Protein AF-X1PW40-F1 (afdb_monomer)

Structure (mmCIF, N/CA/C/O backbone):
data_AF-X1PW40-F1
#
_entry.id   AF-X1PW40-F1
#
loop_
_atom_site.group_PDB
_atom_site.id
_atom_site.type_symbol
_atom_site.label_atom_id
_atom_site.label_alt_id
_atom_site.label_comp_id
_atom_site.label_asym_id
_atom_site.label_entity_id
_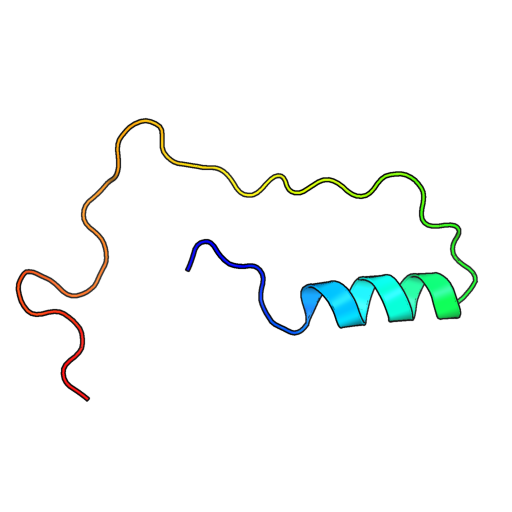atom_site.label_seq_id
_atom_site.pdbx_PDB_ins_code
_atom_site.Cartn_x
_at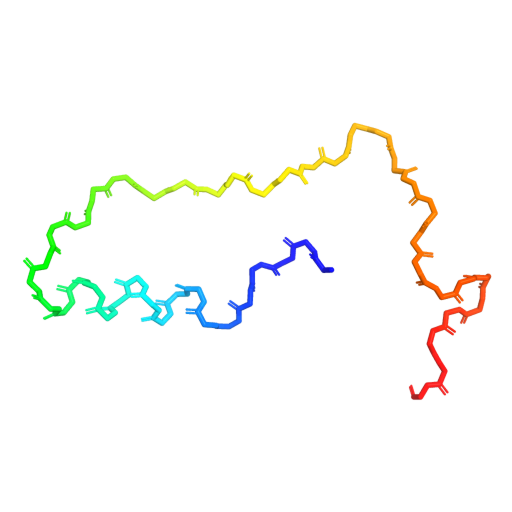om_site.Cartn_y
_atom_site.Cartn_z
_atom_site.occupancy
_atom_site.B_iso_or_equiv
_atom_site.auth_seq_id
_atom_site.auth_comp_id
_atom_site.auth_asym_id
_atom_site.auth_atom_id
_atom_site.pdbx_PDB_model_num
ATOM 1 N N . SER A 1 1 ? 3.160 -1.194 -12.143 1.00 75.00 1 SER A N 1
ATOM 2 C CA . SER A 1 1 ? 1.819 -0.585 -12.137 1.00 75.00 1 SER A CA 1
ATOM 3 C C . SER A 1 1 ? 1.897 0.648 -11.265 1.00 75.00 1 SER A C 1
ATOM 5 O O . SER A 1 1 ? 2.551 0.558 -10.237 1.00 75.00 1 SER A O 1
ATOM 7 N N . GLN A 1 2 ? 1.328 1.775 -11.690 1.00 83.06 2 GLN A N 1
ATOM 8 C CA . GLN A 1 2 ? 1.214 2.978 -10.848 1.00 83.06 2 GLN A CA 1
ATOM 9 C C . GLN A 1 2 ? -0.109 3.005 -10.070 1.00 83.06 2 GLN A C 1
ATOM 11 O O . GLN A 1 2 ? -0.338 3.900 -9.271 1.00 83.06 2 GLN A O 1
ATOM 16 N N . THR A 1 3 ? -0.985 2.028 -10.304 1.00 89.50 3 THR A N 1
ATOM 17 C CA . THR A 1 3 ? -2.263 1.910 -9.611 1.00 89.50 3 THR A CA 1
ATOM 18 C C . THR A 1 3 ? -2.060 1.136 -8.310 1.00 89.50 3 THR A C 1
ATOM 20 O O . THR A 1 3 ? -1.483 0.039 -8.363 1.00 89.50 3 THR A O 1
ATOM 23 N N . PRO A 1 4 ? -2.541 1.653 -7.166 1.00 91.06 4 PRO A N 1
ATOM 24 C CA . PRO A 1 4 ? -2.596 0.894 -5.926 1.00 91.06 4 PRO A CA 1
ATOM 25 C C . PRO A 1 4 ? -3.302 -0.450 -6.130 1.00 91.06 4 PRO A C 1
ATOM 27 O O . PRO A 1 4 ? -4.269 -0.557 -6.887 1.00 91.06 4 PRO A O 1
ATOM 30 N N . GLY A 1 5 ? -2.807 -1.492 -5.464 1.00 94.44 5 GLY A N 1
ATOM 31 C CA . GLY A 1 5 ? -3.417 -2.818 -5.534 1.00 94.44 5 GLY A CA 1
ATOM 32 C C . GLY A 1 5 ? -4.819 -2.849 -4.906 1.00 94.44 5 GLY A C 1
ATOM 33 O O . GLY A 1 5 ? -5.138 -2.005 -4.065 1.00 94.44 5 GLY A O 1
ATOM 34 N N . PRO A 1 6 ? -5.647 -3.860 -5.233 1.00 94.62 6 PRO A N 1
ATOM 35 C CA . PRO A 1 6 ? -7.020 -3.968 -4.724 1.00 94.62 6 PRO A CA 1
ATOM 36 C C . PRO A 1 6 ? -7.101 -4.015 -3.186 1.00 94.62 6 PRO A C 1
ATOM 38 O O . PRO A 1 6 ? -8.097 -3.597 -2.599 1.00 94.62 6 PRO A O 1
ATOM 41 N N . GLY A 1 7 ? -6.033 -4.467 -2.517 1.00 95.19 7 GLY A N 1
ATOM 42 C CA . GLY A 1 7 ? -5.943 -4.522 -1.057 1.00 95.19 7 GLY A CA 1
ATOM 43 C C . GLY A 1 7 ? -5.781 -3.166 -0.360 1.00 95.19 7 GLY A C 1
ATOM 44 O O . GLY A 1 7 ? -6.046 -3.086 0.836 1.00 95.19 7 GLY A O 1
ATOM 45 N N . ALA A 1 8 ? -5.399 -2.097 -1.071 1.00 94.25 8 ALA A N 1
ATOM 46 C CA . ALA A 1 8 ? -5.134 -0.792 -0.457 1.00 94.25 8 ALA A CA 1
ATOM 47 C C . ALA A 1 8 ? -6.363 -0.263 0.300 1.00 94.25 8 ALA A C 1
ATOM 49 O O . ALA A 1 8 ? -6.305 0.031 1.494 1.00 94.25 8 ALA A O 1
ATOM 50 N N . GLN A 1 9 ? -7.515 -0.254 -0.370 1.00 93.69 9 GLN A N 1
ATOM 51 C CA . GLN A 1 9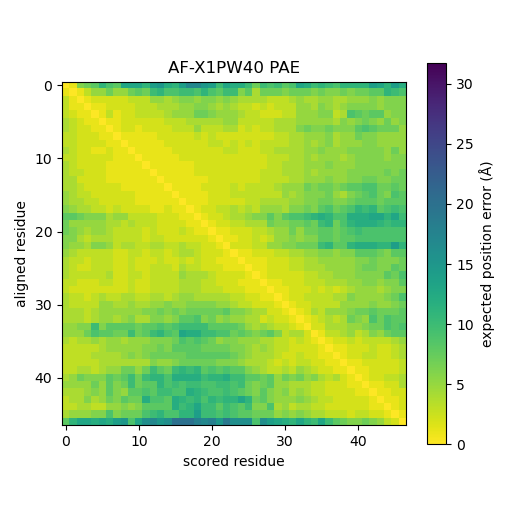 ? -8.760 0.227 0.223 1.00 93.69 9 GLN A CA 1
ATOM 52 C C . GLN A 1 9 ? -9.336 -0.748 1.259 1.00 93.69 9 GLN A C 1
ATOM 54 O O . GLN A 1 9 ? -10.014 -0.332 2.198 1.00 93.69 9 GLN A O 1
ATOM 59 N N . ALA A 1 10 ? -9.089 -2.051 1.102 1.00 95.19 10 ALA A N 1
ATOM 60 C CA . ALA A 1 10 ? -9.514 -3.052 2.077 1.00 95.19 10 ALA A CA 1
ATOM 61 C C . ALA A 1 10 ? -8.786 -2.864 3.419 1.00 95.19 10 ALA A C 1
ATOM 63 O O . ALA A 1 10 ? -9.425 -2.911 4.470 1.00 95.19 10 ALA A O 1
ATOM 64 N N . CYS A 1 11 ? -7.484 -2.570 3.373 1.00 95.62 11 CYS A N 1
ATOM 65 C CA . CYS A 1 11 ? -6.654 -2.359 4.555 1.00 95.62 11 CYS A CA 1
ATOM 66 C C . CYS A 1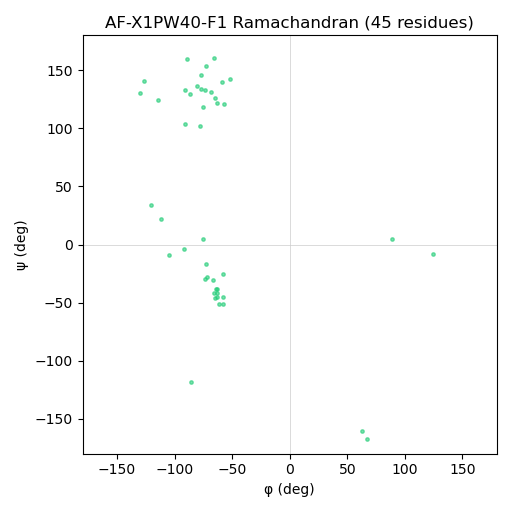 11 ? -7.095 -1.119 5.350 1.00 95.62 11 CYS A C 1
ATOM 68 O O . CYS A 1 11 ? -7.329 -1.204 6.553 1.00 95.62 11 CYS A O 1
ATOM 70 N N . ILE A 1 12 ? -7.333 0.007 4.668 1.00 94.62 12 ILE A N 1
ATOM 71 C CA . ILE A 1 12 ? -7.82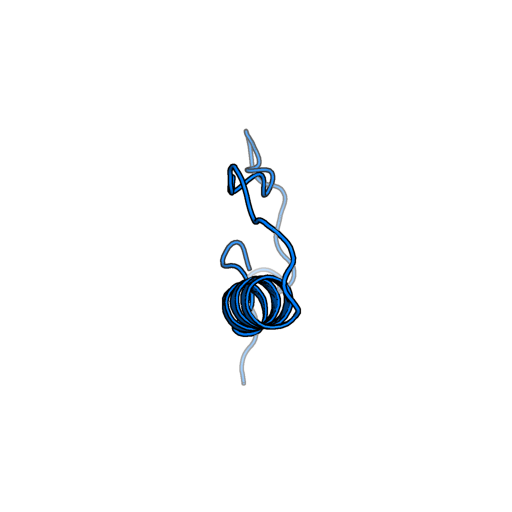9 1.244 5.300 1.00 94.62 12 ILE A CA 1
ATOM 72 C C . ILE A 1 12 ? -9.164 0.997 6.016 1.00 94.62 12 ILE A C 1
ATOM 74 O O . ILE A 1 12 ? -9.346 1.400 7.165 1.00 94.62 12 ILE A O 1
ATOM 78 N N . ARG A 1 13 ? -10.096 0.281 5.371 1.00 94.69 13 ARG A N 1
ATOM 79 C CA . ARG A 1 13 ? -11.381 -0.074 5.994 1.00 94.69 13 ARG A CA 1
ATOM 80 C C . ARG A 1 13 ? -11.210 -0.994 7.199 1.00 94.69 13 ARG A C 1
ATOM 82 O O . ARG A 1 13 ? -11.957 -0.853 8.161 1.00 94.69 13 ARG A O 1
ATOM 89 N N . ALA A 1 14 ? -10.277 -1.942 7.149 1.00 97.12 14 ALA A N 1
ATOM 90 C CA . ALA A 1 14 ? -10.007 -2.836 8.270 1.00 97.12 14 ALA A CA 1
ATOM 91 C C . ALA A 1 14 ? -9.495 -2.062 9.495 1.00 97.12 14 ALA A C 1
ATOM 93 O O . ALA A 1 14 ? -10.022 -2.256 10.586 1.00 97.12 14 ALA A O 1
ATOM 94 N N . LEU A 1 15 ? -8.561 -1.125 9.297 1.00 95.56 15 LEU A N 1
ATOM 95 C CA . LEU A 1 15 ? -8.035 -0.259 10.360 1.00 95.56 15 LEU A CA 1
ATOM 96 C C . LEU A 1 15 ? -9.121 0.642 10.965 1.00 95.56 15 LEU A C 1
ATOM 98 O O . LEU A 1 15 ? -9.219 0.778 12.181 1.00 95.56 15 LEU A O 1
ATOM 102 N N . ALA A 1 16 ? -9.989 1.215 10.128 1.00 95.88 16 ALA A N 1
ATOM 103 C CA . ALA A 1 16 ? -11.121 2.000 10.615 1.00 95.88 16 ALA A CA 1
ATOM 104 C C . ALA A 1 16 ? -12.103 1.144 11.442 1.00 95.88 16 ALA A C 1
ATOM 106 O O . ALA A 1 16 ? -12.614 1.594 12.465 1.00 95.88 16 ALA A O 1
ATOM 107 N N . ARG A 1 17 ? -12.347 -0.110 11.035 1.00 96.94 17 ARG A N 1
ATOM 108 C CA . ARG A 1 17 ? -13.217 -1.045 11.773 1.00 96.94 17 ARG A CA 1
ATOM 109 C C . ARG A 1 17 ? -12.601 -1.558 13.069 1.00 96.94 17 ARG A C 1
ATOM 111 O O . ARG A 1 17 ? -13.350 -1.867 13.987 1.00 96.94 17 ARG A O 1
ATOM 118 N N . SER A 1 18 ? -11.275 -1.634 13.169 1.00 96.25 18 SER A N 1
ATOM 119 C CA . SER A 1 18 ? -10.590 -2.039 14.403 1.00 96.25 18 SER A CA 1
ATOM 120 C C . SER A 1 18 ? -10.585 -0.946 15.481 1.00 96.25 18 SER A C 1
ATOM 122 O O . SER A 1 18 ? -9.950 -1.120 16.515 1.00 96.25 18 SER A O 1
ATOM 124 N N . GLY A 1 19 ? -11.260 0.186 15.247 1.00 94.00 19 GLY A N 1
ATOM 125 C CA . GLY A 1 19 ? -11.390 1.282 16.207 1.00 94.00 19 GLY A CA 1
ATOM 126 C C . GLY A 1 19 ? -10.279 2.330 16.130 1.00 94.00 19 GLY A C 1
ATOM 127 O O . GLY A 1 19 ? -10.264 3.257 16.938 1.00 94.00 19 GLY A O 1
ATOM 128 N N . LEU A 1 20 ? -9.363 2.231 15.157 1.00 95.81 20 LEU A N 1
ATOM 129 C CA . LEU A 1 20 ? -8.355 3.266 14.933 1.00 95.81 20 LEU A CA 1
ATOM 130 C C . LEU A 1 20 ? -8.979 4.466 14.213 1.00 95.81 20 LEU A C 1
ATOM 132 O O . LEU A 1 20 ? -9.672 4.326 13.203 1.00 95.81 20 LEU A O 1
ATOM 136 N N . ARG A 1 21 ? -8.688 5.674 14.704 1.00 94.94 21 ARG A N 1
ATOM 137 C CA . ARG A 1 21 ? -9.082 6.919 14.037 1.00 94.94 21 ARG A CA 1
ATOM 138 C C . ARG A 1 21 ? -8.142 7.199 12.869 1.00 94.94 21 ARG A C 1
ATOM 140 O O . ARG A 1 21 ? -7.027 7.674 13.062 1.00 94.94 21 ARG A O 1
ATOM 147 N N . VAL A 1 22 ? -8.603 6.909 11.657 1.00 92.62 22 VAL A N 1
ATOM 148 C CA . VAL A 1 22 ? -7.884 7.259 10.428 1.00 92.62 22 VAL A CA 1
ATOM 149 C C . VAL A 1 22 ? -8.045 8.757 10.176 1.00 92.62 22 VAL A C 1
ATOM 151 O O . VAL A 1 22 ? -9.162 9.248 10.036 1.00 92.62 22 VAL A O 1
ATOM 154 N N . GLY A 1 23 ? -6.926 9.479 10.170 1.00 94.19 23 GLY A N 1
ATOM 155 C CA . GLY A 1 23 ? -6.880 10.911 9.890 1.00 94.19 23 GLY A CA 1
ATOM 156 C C . GLY A 1 23 ? -6.787 11.186 8.392 1.00 94.19 23 GLY A C 1
ATOM 157 O O . GLY A 1 23 ? -7.674 10.837 7.616 1.00 94.19 23 GLY A O 1
ATOM 158 N N . ARG A 1 24 ? -5.692 11.820 7.971 1.00 96.00 24 ARG A N 1
ATOM 159 C CA . ARG A 1 24 ? -5.459 12.128 6.561 1.00 96.00 24 ARG A CA 1
ATOM 160 C C . ARG A 1 24 ? -4.916 10.910 5.810 1.00 96.00 24 ARG A C 1
ATOM 162 O O . ARG A 1 24 ? -4.018 10.230 6.298 1.00 96.00 24 ARG A O 1
ATOM 169 N N . ILE A 1 25 ? -5.446 10.674 4.613 1.00 93.50 25 ILE A N 1
ATOM 170 C CA . ILE A 1 25 ? -4.970 9.654 3.676 1.00 93.50 25 ILE A CA 1
ATOM 171 C C . ILE A 1 25 ? -4.418 10.385 2.454 1.00 93.50 25 ILE A C 1
ATOM 173 O O . ILE A 1 25 ? -5.135 11.175 1.843 1.00 93.50 25 ILE A O 1
ATOM 177 N N . GLU A 1 26 ? -3.163 10.122 2.101 1.00 94.56 26 GLU A N 1
ATOM 178 C CA . GLU A 1 26 ? -2.494 10.734 0.950 1.00 94.56 26 GLU A CA 1
ATOM 179 C C . GLU A 1 26 ? -1.907 9.654 0.029 1.00 94.56 26 GLU A C 1
ATOM 181 O O . GLU A 1 26 ? -1.387 8.632 0.483 1.00 94.56 26 GLU A O 1
ATOM 186 N N . GLU A 1 27 ? -2.010 9.878 -1.281 1.00 91.62 27 GLU A N 1
ATOM 187 C CA . GLU A 1 27 ? -1.418 9.033 -2.318 1.00 91.62 27 GLU A CA 1
ATOM 188 C C . GLU A 1 27 ? -0.021 9.575 -2.633 1.00 91.62 27 GLU A C 1
ATOM 190 O O . GLU A 1 27 ? 0.121 10.617 -3.266 1.00 91.62 27 GLU A O 1
ATOM 195 N N . VAL A 1 28 ? 1.006 8.895 -2.126 1.00 94.50 28 VAL A N 1
ATOM 196 C CA . VAL A 1 28 ? 2.409 9.336 -2.210 1.00 94.50 28 VAL A CA 1
ATOM 197 C C . VAL A 1 28 ? 3.254 8.434 -3.110 1.00 94.50 28 VAL A C 1
ATOM 199 O O . VAL A 1 28 ? 4.477 8.388 -2.971 1.00 94.50 28 VAL A O 1
ATOM 202 N N . THR A 1 29 ? 2.632 7.681 -4.027 1.00 92.75 29 THR A N 1
ATOM 203 C CA . THR A 1 29 ? 3.392 6.832 -4.948 1.00 92.75 29 THR A CA 1
ATOM 204 C C . THR A 1 29 ? 4.263 7.728 -5.825 1.00 92.75 29 THR A C 1
ATOM 206 O O . THR A 1 29 ? 3.744 8.591 -6.540 1.00 92.75 29 THR A O 1
ATOM 209 N N . PRO A 1 30 ? 5.592 7.539 -5.818 1.00 91.56 30 PRO A N 1
ATOM 210 C CA . PRO A 1 30 ? 6.481 8.413 -6.559 1.00 91.56 30 PRO A CA 1
ATOM 211 C C . PRO A 1 30 ? 6.217 8.286 -8.060 1.00 91.56 30 PRO A C 1
ATOM 213 O O . PRO A 1 30 ? 6.264 7.194 -8.639 1.00 91.56 30 PRO A O 1
ATOM 216 N N . LYS A 1 31 ? 5.967 9.425 -8.708 1.00 89.69 31 LYS A N 1
ATOM 217 C CA . LYS A 1 31 ? 5.948 9.529 -10.168 1.00 89.69 31 LYS A CA 1
ATOM 218 C C . LYS A 1 31 ? 7.346 9.900 -10.645 1.00 89.69 31 LYS A C 1
ATOM 220 O O . LYS A 1 31 ? 7.985 10.791 -10.095 1.00 89.69 31 LYS A O 1
ATOM 225 N N . SER A 1 32 ? 7.832 9.193 -11.659 1.00 89.19 32 SER A N 1
ATOM 226 C CA . SER A 1 32 ? 9.104 9.528 -12.296 1.00 89.19 32 SER A CA 1
ATOM 227 C C . SER A 1 32 ? 8.960 10.844 -13.056 1.00 89.19 32 SER A C 1
ATOM 229 O O . SER A 1 32 ? 8.023 10.963 -13.845 1.00 89.19 32 SER A O 1
ATOM 231 N N . HIS A 1 33 ? 9.897 11.768 -12.856 1.00 90.12 33 HIS A N 1
ATOM 232 C CA . HIS A 1 33 ? 9.994 13.008 -13.631 1.00 90.12 33 HIS A CA 1
ATOM 233 C C . HIS A 1 33 ? 10.231 12.685 -15.111 1.00 90.12 33 HIS A C 1
ATOM 235 O O . HIS A 1 33 ? 9.421 13.054 -15.951 1.00 90.12 33 HIS A O 1
ATOM 241 N N . ASP A 1 34 ? 11.232 11.842 -15.378 1.00 87.31 34 ASP A N 1
ATOM 242 C CA . ASP A 1 34 ? 11.499 11.229 -16.675 1.00 87.31 34 ASP A CA 1
ATOM 243 C C . ASP A 1 34 ? 11.670 9.720 -16.479 1.00 87.31 34 ASP A C 1
ATOM 245 O O . ASP A 1 34 ? 12.323 9.245 -15.549 1.00 87.31 34 ASP A O 1
ATOM 249 N N . HIS A 1 35 ? 10.970 8.937 -17.288 1.00 87.06 35 HIS A N 1
ATOM 250 C CA . HIS A 1 35 ? 10.799 7.506 -17.075 1.00 87.06 35 HIS A CA 1
ATOM 251 C C . HIS A 1 35 ? 12.044 6.704 -17.484 1.00 87.06 35 HIS A C 1
ATOM 253 O O . HIS A 1 35 ? 12.678 6.977 -18.497 1.00 87.06 35 HIS A O 1
ATOM 259 N N . CYS A 1 36 ? 12.326 5.616 -16.767 1.00 89.94 36 CYS A N 1
ATOM 260 C CA . CYS A 1 36 ? 13.266 4.591 -17.226 1.00 89.94 36 CYS A CA 1
ATOM 261 C C . CYS A 1 36 ? 12.544 3.512 -18.051 1.00 89.94 36 CYS A C 1
ATOM 263 O O . CYS A 1 36 ? 11.329 3.306 -17.924 1.00 89.94 36 CYS A O 1
ATOM 265 N N . ARG A 1 37 ? 13.292 2.765 -18.875 1.00 91.69 37 ARG A N 1
ATOM 266 C CA . ARG A 1 37 ? 12.743 1.655 -19.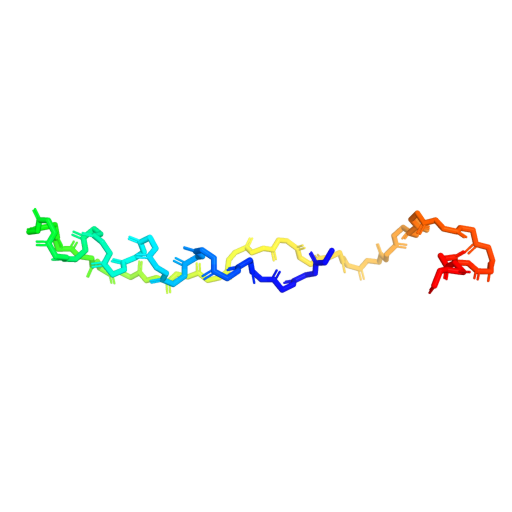670 1.00 91.69 37 ARG A CA 1
ATOM 267 C C . ARG A 1 37 ? 12.074 0.614 -18.761 1.00 91.69 37 ARG A C 1
ATOM 269 O O . ARG A 1 37 ? 12.716 0.016 -17.902 1.00 91.69 37 ARG A O 1
ATOM 276 N N . ARG A 1 38 ? 10.778 0.366 -18.978 1.00 89.81 38 ARG A N 1
ATOM 277 C CA . ARG A 1 38 ? 10.001 -0.639 -18.232 1.00 89.81 38 ARG A CA 1
ATOM 278 C C . ARG A 1 38 ? 10.387 -2.065 -18.649 1.00 89.81 38 ARG A C 1
ATOM 280 O O . ARG A 1 38 ? 10.814 -2.311 -19.778 1.00 89.81 38 ARG A O 1
ATOM 287 N N . LYS A 1 39 ? 10.1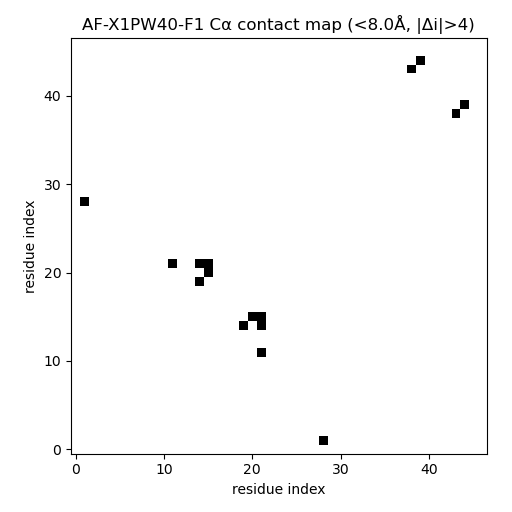91 -3.025 -17.740 1.00 92.19 39 LYS A N 1
ATOM 288 C CA . LYS A 1 39 ? 10.376 -4.461 -18.014 1.00 92.19 39 LYS A CA 1
ATOM 289 C C . LYS A 1 39 ? 9.454 -4.912 -19.162 1.00 92.19 39 LYS A C 1
ATOM 291 O O . LYS A 1 39 ? 8.295 -4.511 -19.201 1.00 92.19 39 LYS A O 1
ATOM 296 N N . GLY A 1 40 ? 9.955 -5.763 -20.064 1.00 93.12 40 GLY A N 1
ATOM 297 C CA . GLY A 1 40 ? 9.198 -6.309 -21.208 1.00 93.12 40 GLY A CA 1
ATOM 298 C C . GLY A 1 40 ? 9.831 -6.067 -22.584 1.00 93.12 40 GLY A C 1
ATOM 299 O O . GLY A 1 40 ? 9.384 -6.642 -23.573 1.00 93.12 40 GLY A O 1
ATOM 300 N N . GLY A 1 41 ? 10.895 -5.263 -22.671 1.00 91.81 41 GLY A N 1
ATOM 301 C CA . 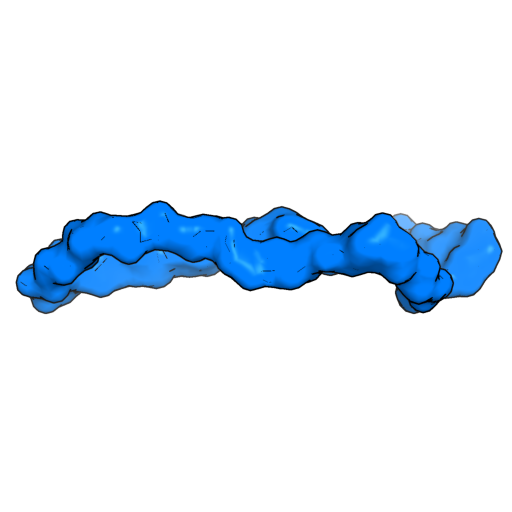GLY A 1 41 ? 11.582 -5.007 -23.941 1.00 91.81 41 GLY A CA 1
ATOM 302 C C . GLY A 1 41 ? 10.680 -4.313 -24.970 1.00 91.81 41 GLY A C 1
ATOM 303 O O . GLY A 1 41 ? 9.688 -3.691 -24.614 1.00 91.81 41 GLY A O 1
ATOM 304 N N . HIS A 1 42 ? 11.030 -4.390 -26.256 1.00 91.56 42 HIS A N 1
ATOM 305 C CA . HIS A 1 42 ? 10.265 -3.727 -27.328 1.00 91.56 42 HIS A CA 1
ATOM 306 C C . HIS A 1 42 ? 8.857 -4.316 -27.520 1.00 91.56 42 HIS A C 1
ATOM 308 O O . HIS A 1 42 ? 7.942 -3.633 -27.960 1.00 91.56 42 HIS A O 1
ATOM 314 N N . ARG A 1 43 ? 8.689 -5.613 -27.249 1.00 93.19 43 ARG A N 1
ATOM 315 C CA . ARG A 1 43 ? 7.470 -6.360 -27.591 1.00 93.19 43 ARG A CA 1
ATOM 316 C C . ARG A 1 43 ? 6.562 -6.646 -26.392 1.00 93.19 43 ARG A C 1
ATOM 318 O O . ARG A 1 43 ? 5.447 -7.103 -26.607 1.00 93.19 43 ARG A O 1
ATOM 325 N N . GLY A 1 44 ? 7.016 -6.379 -25.168 1.00 93.88 44 GLY A N 1
ATOM 326 C CA . GLY A 1 44 ? 6.224 -6.558 -23.954 1.00 93.88 44 GLY A CA 1
ATOM 327 C C . GLY A 1 44 ? 5.892 -8.018 -23.629 1.00 93.88 44 GLY A C 1
ATOM 328 O O . GLY A 1 44 ? 6.454 -8.961 -24.186 1.00 93.88 44 GLY A O 1
ATOM 329 N N . ARG A 1 45 ? 4.967 -8.194 -22.684 1.00 94.69 45 ARG A N 1
ATOM 330 C CA . ARG A 1 45 ? 4.380 -9.490 -22.319 1.00 94.69 45 ARG A CA 1
ATOM 331 C C . ARG A 1 45 ? 3.399 -9.931 -23.423 1.00 94.69 45 ARG A C 1
ATOM 333 O O . ARG A 1 45 ? 2.598 -9.114 -23.855 1.00 94.69 45 ARG A O 1
ATOM 340 N N . ARG A 1 46 ? 3.486 -11.193 -23.872 1.00 92.56 46 ARG A N 1
ATOM 341 C CA . ARG A 1 46 ? 2.731 -11.777 -25.010 1.00 92.56 46 ARG A CA 1
ATOM 342 C C . ARG A 1 46 ? 1.865 -12.983 -24.614 1.00 92.56 46 ARG A C 1
ATOM 344 O O . ARG A 1 46 ? 1.779 -13.948 -25.368 1.00 92.56 46 ARG A O 1
ATOM 351 N N . VAL A 1 47 ? 1.331 -12.959 -23.398 1.00 85.94 47 VAL A N 1
ATOM 352 C CA . VAL A 1 47 ? 0.328 -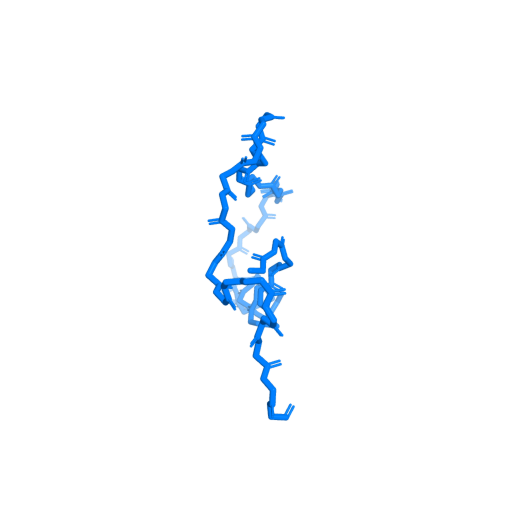13.941 -22.956 1.00 85.94 47 VAL A CA 1
ATOM 353 C C . VAL A 1 47 ? -1.060 -13.381 -23.174 1.00 85.94 47 VAL A C 1
ATOM 355 O O . VAL A 1 47 ? -1.167 -12.133 -23.107 1.00 85.94 47 VAL A O 1
#

Nearest PDB structures (foldseek):
  7wtp-assembly1_CB  TM=3.806E-01  e=6.883E+00  Saccharomyces cerevisiae

pLDDT: mean 92.39, std 3.92, range [75.0, 97.12]

Sequence (47 aa):
SQTPGPGAQACIRALARSGLRVGRIEEVTPKSHDHCRRKGGHRGRRV

Radius of gyration: 16.66 Å; Cα contacts (8 Å, |Δi|>4): 8; chains: 1; bounding box: 26×27×44 Å

Organism: NCBI:txid412755

Solvent-accessible surface area (backbone atoms only — not comparable to full-atom values): 3480 Å² total; per-residue (Å²): 130,95,67,81,60,85,59,58,66,54,51,56,52,51,45,47,70,73,70,46,85,78,77,90,84,80,92,76,78,85,75,67,93,72,79,75,90,66,92,45,71,98,76,47,82,87,126

Secondary structure (DSSP, 8-state):
--SPPTHHHHHHHHHHHTT---------PPPPSSPPPPTTTTT----

Mean predicted aligned error: 4.73 Å

Foldseek 3Di:
DLDDDPCPVVVVVVCVVVVDDDDDDDSPRDDDPDDDDDPAPPHRDDD

InterPro domains:
  IPR001971 Small ribosomal subunit protein uS11 [PF00411] (3-43)
  IPR001971 Small ribosomal subunit protein uS11 [PTHR11759] (2-42)
  IPR036967 Small ribosomal subunit protein uS11 superfamily [G3DSA:3.30.420.80] (1-47)